Protein AF-A0A7X1NLQ5-F1 (afdb_monomer)

Secondary structure (DSSP, 8-state):
--HHHHHHHHTPEEEEEEEETTEEEEEEE--HHHHHHHHHHHHHHHHHHHHHHHTTTTS-------------------------------------

Solvent-accessible surface area (backbone atoms only — not comparable to full-atom values): 6633 Å² total; per-residue (Å²): 135,64,68,65,61,44,35,45,75,31,57,30,46,78,77,43,84,45,72,61,90,92,46,77,44,74,41,74,49,67,52,71,69,23,52,50,48,27,52,52,52,53,52,53,55,52,55,59,50,52,55,63,61,55,70,65,74,78,78,84,77,91,76,84,76,94,75,78,87,77,78,85,79,91,81,81,86,80,82,88,87,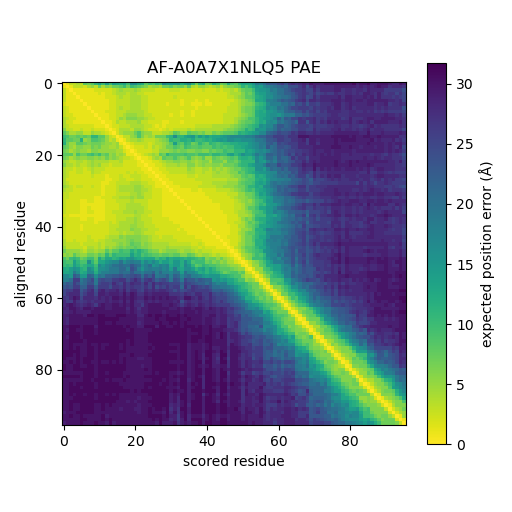89,79,91,79,91,77,89,82,88,79,92,80,77,90,134

Radius of gyration: 29.53 Å; Cα contacts (8 Å, |Δi|>4): 53; chains: 1; bounding box: 57×41×75 Å

Nearest PDB structures (foldseek):
  3vke-assembly4_D  TM=5.806E-01  e=5.974E-01  Homo sapiens
  8y9c-assembly1_A  TM=5.991E-01  e=2.351E+00  synthetic construct
  2dgr-assembly1_A  TM=3.565E-01  e=7.337E-01  Homo sapiens
  8t7h-assembly1_B  TM=2.461E-01  e=9.250E+00  Homo sapiens

Organism: NCBI:txid2654983

Mean predicted aligned error: 18.12 Å

Structure (mmCIF, N/CA/C/O backbone):
data_AF-A0A7X1NLQ5-F1
#
_entry.id   AF-A0A7X1NLQ5-F1
#
loop_
_atom_site.group_PDB
_atom_site.id
_atom_site.type_symbol
_atom_site.label_atom_id
_atom_site.label_alt_id
_atom_site.label_comp_id
_atom_site.label_asym_id
_atom_site.label_entity_id
_atom_site.label_seq_id
_atom_site.pdbx_PDB_ins_code
_atom_site.Cartn_x
_atom_site.Cartn_y
_atom_site.Cartn_z
_atom_site.occupancy
_atom_site.B_iso_or_equiv
_atom_site.auth_seq_id
_atom_site.auth_comp_id
_atom_site.auth_asym_id
_atom_site.auth_atom_id
_atom_site.pdbx_PDB_model_num
ATOM 1 N N . MET A 1 1 ? 7.200 -8.247 8.203 1.00 72.50 1 MET A N 1
ATOM 2 C CA . MET A 1 1 ? 6.072 -7.348 7.891 1.00 72.50 1 MET A CA 1
ATOM 3 C C . MET A 1 1 ? 6.184 -7.007 6.419 1.00 72.50 1 MET A C 1
ATOM 5 O O . MET A 1 1 ? 7.175 -6.386 6.062 1.00 72.50 1 MET A O 1
ATOM 9 N N . ASP A 1 2 ? 5.253 -7.465 5.583 1.00 88.69 2 ASP A N 1
ATOM 10 C CA . ASP A 1 2 ? 5.218 -7.077 4.168 1.00 88.69 2 ASP A CA 1
ATOM 11 C C . ASP A 1 2 ? 4.339 -5.828 4.019 1.00 88.69 2 ASP A C 1
ATOM 13 O O . ASP A 1 2 ? 3.118 -5.880 4.167 1.00 88.69 2 ASP A O 1
ATOM 17 N N . ILE A 1 3 ? 4.981 -4.681 3.801 1.00 92.06 3 ILE A N 1
ATOM 18 C CA . ILE A 1 3 ? 4.307 -3.383 3.711 1.00 92.06 3 ILE A CA 1
ATOM 19 C C . ILE A 1 3 ? 3.426 -3.268 2.458 1.00 92.06 3 ILE A C 1
ATOM 21 O O . ILE A 1 3 ? 2.429 -2.545 2.464 1.00 92.06 3 ILE A O 1
ATOM 25 N N . ILE A 1 4 ? 3.751 -4.009 1.402 1.00 93.12 4 ILE A N 1
ATOM 26 C CA . ILE A 1 4 ? 3.054 -3.950 0.119 1.00 93.12 4 ILE A CA 1
ATOM 27 C C . ILE A 1 4 ? 1.748 -4.729 0.196 1.00 93.12 4 ILE A C 1
ATOM 29 O O . ILE A 1 4 ? 0.703 -4.243 -0.245 1.00 93.12 4 ILE A O 1
ATOM 33 N N . ASP A 1 5 ? 1.763 -5.887 0.848 1.00 93.44 5 ASP A N 1
ATOM 34 C CA . ASP A 1 5 ? 0.537 -6.636 1.111 1.00 93.44 5 ASP A CA 1
ATOM 35 C C . ASP A 1 5 ? -0.414 -5.872 2.039 1.00 93.44 5 ASP A C 1
ATOM 37 O O . ASP A 1 5 ? -1.629 -5.875 1.827 1.00 93.44 5 ASP A O 1
ATOM 41 N N . MET A 1 6 ? 0.118 -5.129 3.014 1.00 95.19 6 MET A N 1
ATOM 42 C CA . MET A 1 6 ? -0.692 -4.246 3.861 1.00 95.19 6 MET A CA 1
ATOM 43 C C . MET A 1 6 ? -1.333 -3.111 3.056 1.00 95.19 6 MET A C 1
ATOM 45 O O . MET A 1 6 ? -2.505 -2.788 3.272 1.00 95.19 6 MET A O 1
ATOM 49 N N . ALA A 1 7 ? -0.599 -2.521 2.109 1.00 95.25 7 ALA A N 1
ATOM 50 C CA . ALA A 1 7 ? -1.141 -1.509 1.208 1.00 95.25 7 ALA A CA 1
ATOM 51 C C . ALA A 1 7 ? -2.299 -2.083 0.373 1.00 95.25 7 ALA A C 1
ATOM 53 O O . ALA A 1 7 ? -3.383 -1.493 0.340 1.00 95.25 7 ALA A O 1
ATOM 54 N N . ARG A 1 8 ? -2.121 -3.281 -0.199 1.00 94.38 8 ARG A N 1
ATOM 55 C CA . ARG A 1 8 ? -3.160 -3.993 -0.963 1.00 94.38 8 ARG A CA 1
ATOM 56 C C . ARG A 1 8 ? -4.394 -4.299 -0.115 1.00 94.38 8 ARG A C 1
ATOM 58 O O . ARG A 1 8 ? -5.509 -3.982 -0.523 1.00 94.38 8 ARG A O 1
ATOM 65 N N . ALA A 1 9 ? -4.211 -4.835 1.091 1.00 95.38 9 ALA A N 1
ATOM 66 C CA . ALA A 1 9 ? -5.306 -5.133 2.018 1.00 95.38 9 ALA A CA 1
ATOM 67 C C . ALA A 1 9 ? -6.083 -3.874 2.456 1.00 95.38 9 ALA A C 1
ATOM 69 O O . ALA A 1 9 ? -7.293 -3.921 2.695 1.00 95.38 9 ALA A O 1
ATOM 70 N N . SER A 1 10 ? -5.402 -2.728 2.516 1.00 96.19 10 SER A N 1
ATOM 71 C CA . SER A 1 10 ? -6.006 -1.432 2.854 1.00 96.19 10 SER A CA 1
ATOM 72 C C . SER A 1 10 ? -6.790 -0.807 1.696 1.00 96.19 10 SER A C 1
ATOM 74 O O . SER A 1 10 ? -7.555 0.137 1.911 1.00 96.19 10 SER A O 1
ATOM 76 N N . GLY A 1 11 ? -6.657 -1.358 0.485 1.00 95.56 11 GLY A N 1
ATOM 77 C CA . GLY A 1 11 ? -7.308 -0.874 -0.732 1.00 95.56 11 GLY A CA 1
ATOM 78 C C . GLY A 1 11 ? -6.449 0.081 -1.563 1.00 95.56 11 GLY A C 1
ATOM 79 O O . GLY A 1 11 ? -6.994 0.818 -2.383 1.00 95.56 11 GLY A O 1
ATOM 80 N N . LEU A 1 12 ? -5.130 0.103 -1.349 1.00 96.19 12 LEU A N 1
ATOM 81 C CA . LEU A 1 12 ? -4.194 0.814 -2.217 1.00 96.19 12 LEU A CA 1
ATOM 82 C C . LEU A 1 12 ? -3.788 -0.079 -3.400 1.00 96.19 12 LEU A C 1
ATOM 84 O O . LEU A 1 12 ? -3.565 -1.280 -3.251 1.00 96.19 12 LEU A O 1
ATOM 88 N N . THR A 1 13 ? -3.668 0.524 -4.579 1.00 95.44 13 THR A N 1
ATOM 89 C CA . THR A 1 13 ? -3.155 -0.115 -5.797 1.00 95.44 13 THR A CA 1
ATOM 90 C C . THR A 1 13 ? -1.664 0.161 -5.923 1.00 95.44 13 THR A C 1
ATOM 92 O O . THR A 1 13 ? -1.242 1.310 -5.830 1.00 95.44 13 THR A O 1
ATOM 95 N N . VAL A 1 14 ? -0.864 -0.877 -6.158 1.00 91.38 14 VAL A N 1
ATOM 96 C CA . VAL A 1 14 ? 0.577 -0.752 -6.426 1.00 91.38 14 VAL A CA 1
ATOM 97 C C . VAL A 1 14 ? 0.756 -0.560 -7.932 1.00 91.38 14 VAL A C 1
ATOM 99 O O . VAL A 1 14 ? 0.326 -1.410 -8.707 1.00 91.38 14 VAL A O 1
ATOM 102 N N . VAL A 1 15 ? 1.314 0.576 -8.345 1.00 86.31 15 VAL A N 1
ATOM 103 C CA . VAL A 1 15 ? 1.346 1.018 -9.754 1.00 86.31 15 VAL A CA 1
ATOM 104 C C . VAL A 1 15 ? 2.712 0.823 -10.387 1.00 86.31 15 VAL A C 1
ATOM 106 O O . VAL A 1 15 ? 2.806 0.383 -11.529 1.00 86.31 15 VAL A O 1
ATOM 109 N N . LEU A 1 16 ? 3.765 1.183 -9.660 1.00 82.62 16 LEU A N 1
ATOM 110 C CA . LEU A 1 16 ? 5.131 1.055 -10.137 1.00 82.62 16 LEU A CA 1
ATOM 111 C C . LEU A 1 16 ? 5.825 -0.007 -9.306 1.00 82.62 16 LEU A C 1
ATOM 113 O O . LEU A 1 16 ? 5.720 0.033 -8.086 1.00 82.62 16 LEU A O 1
ATOM 117 N N . ASP A 1 17 ? 6.531 -0.893 -9.991 1.00 76.62 17 ASP A N 1
ATOM 118 C CA . ASP A 1 17 ? 7.583 -1.733 -9.441 1.00 76.62 17 ASP A CA 1
ATOM 119 C C . ASP A 1 17 ? 8.807 -1.507 -10.334 1.00 76.62 17 ASP A C 1
ATOM 121 O O . ASP A 1 17 ? 8.872 -1.969 -11.475 1.00 76.62 17 ASP A O 1
ATOM 125 N N . GLY A 1 18 ? 9.694 -0.626 -9.883 1.00 85.38 18 GLY A N 1
ATOM 126 C CA . GLY A 1 18 ? 10.883 -0.216 -10.615 1.00 85.38 18 GLY A CA 1
ATOM 127 C C . GLY A 1 18 ? 12.120 -0.56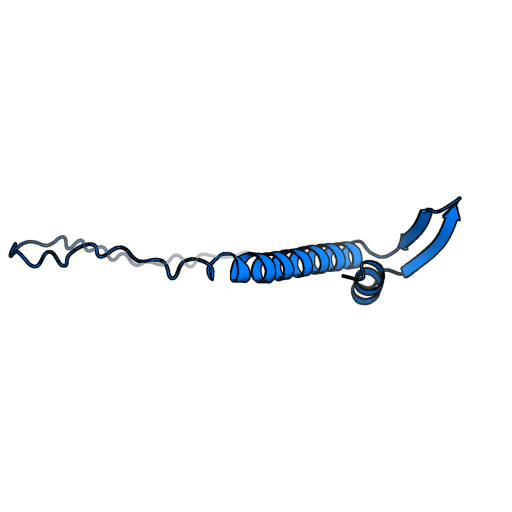1 -9.811 1.00 85.38 18 GLY A C 1
ATOM 128 O O . GLY A 1 18 ? 12.155 -0.338 -8.609 1.00 85.38 18 GLY A O 1
ATOM 129 N N . ARG A 1 19 ? 13.168 -1.061 -10.459 1.00 89.75 19 ARG A N 1
ATOM 130 C CA . ARG A 1 19 ? 14.462 -1.279 -9.808 1.00 89.75 19 ARG A CA 1
ATOM 131 C C . ARG A 1 19 ? 15.512 -0.392 -10.449 1.00 89.75 19 ARG A C 1
ATOM 133 O O . ARG A 1 19 ? 15.710 -0.451 -11.661 1.00 89.75 19 ARG A O 1
ATOM 140 N N . ILE A 1 20 ? 16.176 0.428 -9.641 1.00 90.75 20 ILE A N 1
ATOM 141 C CA . ILE A 1 20 ? 17.304 1.255 -10.078 1.00 90.75 20 ILE A CA 1
ATOM 142 C C . ILE A 1 20 ? 18.521 0.807 -9.275 1.00 90.75 20 ILE A C 1
ATOM 144 O O .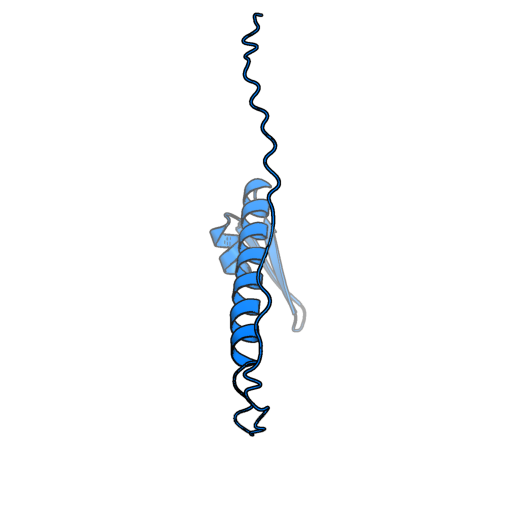 ILE A 1 20 ? 18.579 0.959 -8.057 1.00 90.75 20 ILE A O 1
ATOM 148 N N . GLY A 1 21 ? 19.493 0.208 -9.964 1.00 92.44 21 GLY A N 1
ATOM 149 C CA . GLY A 1 21 ? 20.626 -0.441 -9.307 1.00 92.44 21 GLY A CA 1
ATOM 150 C C . GLY A 1 21 ? 20.165 -1.611 -8.433 1.00 92.44 21 GLY A C 1
ATOM 151 O O . GLY A 1 21 ? 19.595 -2.575 -8.942 1.00 92.44 21 GLY A O 1
ATOM 152 N N . SER A 1 22 ? 20.428 -1.525 -7.127 1.00 90.81 22 SER A N 1
ATOM 153 C CA . SER A 1 22 ? 20.017 -2.515 -6.121 1.00 90.81 22 SER A CA 1
ATOM 154 C C . SER A 1 22 ? 18.736 -2.146 -5.372 1.00 90.81 22 SER A C 1
ATOM 156 O O . SER A 1 22 ? 18.294 -2.924 -4.531 1.00 90.81 22 SER A O 1
ATOM 158 N N . GLU A 1 23 ? 18.178 -0.961 -5.617 1.00 92.31 23 GLU A N 1
ATOM 159 C CA . GLU A 1 23 ? 17.035 -0.453 -4.866 1.00 92.31 23 GLU A CA 1
ATOM 160 C C . GLU A 1 23 ? 15.731 -0.679 -5.631 1.00 92.31 23 GLU A C 1
ATOM 162 O O . GLU A 1 23 ? 15.654 -0.463 -6.844 1.00 92.31 23 GLU A O 1
ATOM 167 N N . GLU A 1 24 ? 14.718 -1.155 -4.909 1.00 90.25 24 GLU A N 1
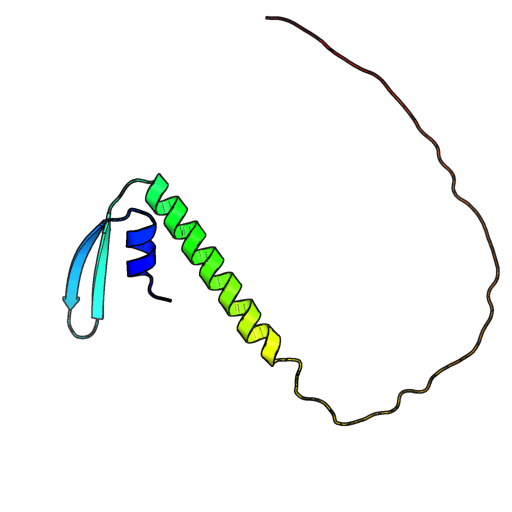ATOM 168 C CA . GLU A 1 24 ? 13.380 -1.408 -5.430 1.00 90.25 24 GLU A CA 1
ATOM 169 C C . GLU A 1 24 ? 12.442 -0.278 -5.010 1.00 90.25 24 GLU A C 1
ATOM 171 O O . GLU A 1 24 ? 12.354 0.093 -3.841 1.00 90.25 24 GLU A O 1
ATOM 176 N N . TYR A 1 25 ? 11.736 0.263 -5.990 1.00 91.12 25 TYR A N 1
ATOM 177 C CA . TYR A 1 25 ? 10.824 1.379 -5.860 1.00 91.12 25 TYR A CA 1
ATOM 178 C C . TYR A 1 25 ? 9.425 0.892 -6.154 1.00 91.12 25 TYR A C 1
ATOM 180 O O . TYR A 1 25 ? 9.125 0.474 -7.274 1.00 91.12 25 TYR A O 1
ATOM 188 N N . GLN A 1 26 ? 8.553 1.037 -5.162 1.00 91.25 26 GLN A N 1
ATOM 189 C CA . GLN A 1 26 ? 7.137 0.793 -5.343 1.00 91.25 26 GLN A CA 1
ATOM 190 C C . GLN A 1 26 ? 6.321 2.052 -5.091 1.00 91.25 26 GLN A C 1
ATOM 192 O O . GLN A 1 26 ? 6.515 2.755 -4.101 1.00 91.25 26 GLN A O 1
ATOM 197 N N . SER A 1 27 ? 5.408 2.354 -6.012 1.00 92.38 27 SER A N 1
ATOM 198 C CA . SER A 1 27 ? 4.457 3.462 -5.862 1.00 92.38 27 SER A CA 1
ATOM 199 C C . SER A 1 27 ? 3.064 2.918 -5.609 1.00 92.38 27 SER A C 1
ATOM 201 O O . SER A 1 27 ? 2.625 2.003 -6.303 1.00 92.38 27 SER A O 1
ATOM 203 N N . VAL A 1 28 ? 2.352 3.514 -4.655 1.00 93.75 28 VAL A N 1
ATOM 204 C CA . VAL A 1 28 ? 0.975 3.146 -4.316 1.00 93.75 28 VAL A CA 1
ATOM 205 C C . VAL A 1 28 ? 0.027 4.315 -4.551 1.00 93.75 28 VAL A C 1
ATOM 207 O O . VAL A 1 28 ? 0.361 5.463 -4.267 1.00 93.75 28 VAL A O 1
ATOM 210 N N . CYS A 1 29 ? -1.167 4.032 -5.062 1.00 94.88 29 CYS A N 1
ATOM 211 C CA . CYS A 1 29 ? -2.226 5.015 -5.260 1.00 94.88 29 CYS A CA 1
ATOM 212 C C . CYS A 1 29 ? -3.559 4.510 -4.693 1.00 94.88 29 CYS A C 1
ATOM 214 O O . CYS A 1 29 ? -3.800 3.309 -4.581 1.00 94.88 29 CYS A O 1
ATOM 216 N N . GL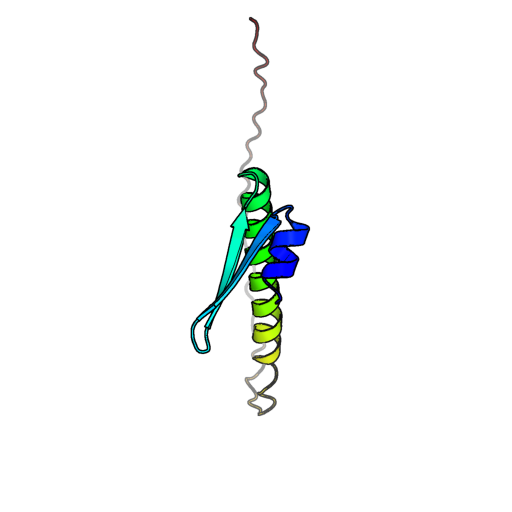Y A 1 30 ? -4.440 5.430 -4.309 1.00 95.12 30 GLY A N 1
ATOM 217 C CA . GLY A 1 30 ? -5.755 5.096 -3.771 1.00 95.12 30 GLY A CA 1
ATOM 218 C C . GLY A 1 30 ? -6.431 6.294 -3.119 1.00 95.12 30 GLY A C 1
ATOM 219 O O . GLY A 1 30 ? -5.958 7.426 -3.222 1.00 95.12 30 GLY A O 1
ATOM 220 N N . SER A 1 31 ? -7.557 6.049 -2.453 1.00 97.38 31 SER A N 1
ATOM 221 C CA . SER A 1 31 ? -8.278 7.091 -1.721 1.00 97.38 31 SER A CA 1
ATOM 222 C C . SER A 1 31 ? -7.578 7.447 -0.405 1.00 97.38 31 SER A C 1
ATOM 224 O O . SER A 1 31 ? -6.850 6.641 0.177 1.00 97.38 31 SER A O 1
ATOM 226 N N . VAL A 1 32 ? -7.864 8.641 0.123 1.00 97.50 32 VAL A N 1
ATOM 227 C CA . VAL A 1 32 ? -7.378 9.062 1.450 1.00 97.50 32 VAL A CA 1
ATOM 228 C C . VAL A 1 32 ? -7.850 8.094 2.541 1.00 97.50 32 VAL A C 1
ATOM 230 O O . VAL A 1 32 ? -7.091 7.764 3.446 1.00 97.50 32 VAL A O 1
ATOM 233 N N . SER A 1 33 ? -9.070 7.563 2.430 1.00 97.88 33 SER A N 1
ATOM 234 C CA . SER A 1 33 ? -9.588 6.554 3.361 1.00 97.88 33 SER A CA 1
ATOM 235 C C . SER A 1 33 ? -8.775 5.254 3.339 1.00 97.88 33 SER A C 1
ATOM 237 O O . SER A 1 33 ? -8.554 4.661 4.392 1.00 97.88 33 SER A O 1
ATOM 239 N N . ALA A 1 34 ? -8.297 4.814 2.169 1.00 97.19 34 ALA A N 1
ATOM 240 C CA . ALA A 1 34 ? -7.411 3.653 2.066 1.00 97.19 34 ALA A CA 1
ATOM 241 C C . ALA A 1 34 ? -6.034 3.932 2.696 1.00 97.19 34 ALA A C 1
ATOM 243 O O . ALA A 1 34 ? -5.495 3.074 3.393 1.00 97.19 34 ALA A O 1
ATOM 244 N N . LEU A 1 35 ? -5.503 5.149 2.526 1.00 96.94 35 LEU A N 1
ATOM 245 C CA . LEU A 1 35 ? -4.257 5.577 3.169 1.00 96.94 35 LEU A CA 1
ATOM 246 C C . LEU A 1 35 ? -4.372 5.597 4.703 1.00 96.94 35 LEU A C 1
ATOM 248 O O . LEU A 1 35 ? -3.453 5.155 5.389 1.00 96.94 35 LEU A O 1
ATOM 252 N N . LEU A 1 36 ? -5.505 6.056 5.244 1.00 97.75 36 LEU A N 1
ATOM 253 C CA . LEU A 1 36 ? -5.765 6.036 6.688 1.00 97.75 36 LEU A CA 1
ATOM 254 C C . LEU A 1 36 ? -5.771 4.602 7.239 1.00 97.75 36 LEU A C 1
ATOM 256 O O . LEU A 1 36 ? -5.058 4.313 8.198 1.00 97.75 36 LEU A O 1
ATOM 260 N N . ARG A 1 37 ? -6.497 3.684 6.586 1.00 97.25 37 ARG A N 1
ATOM 261 C CA . ARG A 1 37 ? -6.533 2.258 6.969 1.00 97.25 37 ARG A CA 1
ATOM 262 C C . ARG A 1 37 ? -5.148 1.614 6.915 1.00 97.25 37 ARG A C 1
ATOM 264 O O . ARG A 1 37 ? -4.792 0.822 7.786 1.00 97.25 37 ARG A O 1
ATOM 271 N N . PHE A 1 38 ? -4.352 1.981 5.915 1.00 96.62 38 PHE A N 1
ATOM 272 C CA . PHE A 1 38 ? -2.974 1.525 5.799 1.00 96.62 38 PHE A CA 1
ATOM 273 C C . PHE A 1 38 ? -2.117 1.999 6.976 1.00 96.62 38 PHE A C 1
ATOM 275 O O . PHE A 1 38 ? -1.461 1.176 7.613 1.00 96.62 38 PHE A O 1
ATOM 282 N N . ALA A 1 39 ? -2.176 3.289 7.319 1.00 96.31 39 ALA A N 1
ATOM 283 C CA . ALA A 1 39 ? -1.439 3.838 8.454 1.00 96.31 39 ALA A CA 1
ATOM 284 C C . ALA A 1 39 ? -1.823 3.153 9.777 1.00 96.31 39 ALA A C 1
ATOM 286 O O . ALA A 1 39 ? -0.945 2.773 10.550 1.00 96.31 39 ALA A O 1
ATOM 287 N N . GLU A 1 40 ? -3.117 2.913 10.011 1.00 96.19 40 GLU A N 1
ATOM 288 C CA . GLU A 1 40 ? -3.589 2.171 11.186 1.00 96.19 40 GLU A CA 1
ATOM 289 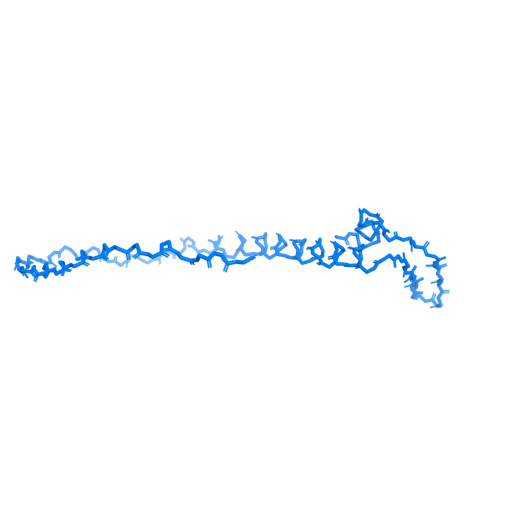C C . GLU A 1 40 ? -3.011 0.753 11.239 1.00 96.19 40 GLU A C 1
ATOM 291 O O . GLU A 1 40 ? -2.493 0.331 12.275 1.00 96.19 40 GLU A O 1
ATOM 296 N N . THR A 1 41 ? -3.049 0.032 10.116 1.00 95.62 41 THR A N 1
ATOM 297 C CA . THR A 1 41 ? -2.534 -1.341 10.028 1.00 95.62 41 THR A CA 1
ATOM 298 C C . THR A 1 41 ? -1.019 -1.378 10.281 1.00 95.62 41 THR A C 1
ATOM 300 O O . THR A 1 41 ? -0.527 -2.262 10.986 1.00 95.62 41 THR A O 1
ATOM 303 N N . VAL A 1 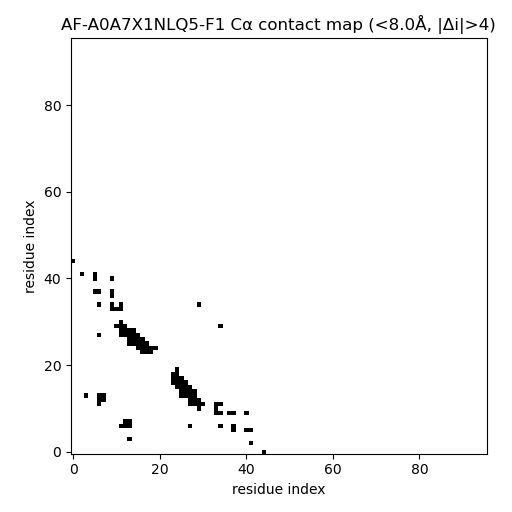42 ? -0.267 -0.398 9.763 1.00 94.88 42 VAL A N 1
ATOM 304 C CA . VAL A 1 42 ? 1.181 -0.240 10.000 1.00 94.88 42 VAL A CA 1
ATOM 305 C C . VAL A 1 42 ? 1.480 -0.009 11.480 1.00 94.88 42 VAL A C 1
ATOM 307 O O . VAL A 1 42 ? 2.315 -0.717 12.047 1.00 94.88 42 VAL A O 1
ATOM 310 N N . CYS A 1 43 ? 0.765 0.911 12.130 1.00 93.81 43 CYS A N 1
ATOM 311 C CA . CYS A 1 43 ? 0.942 1.195 13.553 1.00 93.81 43 CYS A CA 1
ATOM 312 C C . CYS A 1 43 ? 0.626 -0.023 14.435 1.00 93.81 43 CYS A C 1
ATOM 314 O O . CYS A 1 43 ? 1.393 -0.342 15.343 1.00 93.81 43 CYS A O 1
ATOM 316 N N . GLN A 1 44 ? -0.466 -0.741 14.151 1.00 91.62 44 GLN A N 1
ATOM 317 C CA . GLN A 1 44 ? -0.844 -1.950 14.894 1.00 91.62 44 GLN A CA 1
ATOM 318 C C . GLN A 1 44 ? 0.199 -3.064 14.734 1.00 91.62 44 GLN A C 1
ATOM 320 O O . GLN A 1 44 ? 0.602 -3.690 15.714 1.00 91.62 44 GLN A O 1
ATOM 325 N N . SER A 1 45 ? 0.686 -3.286 13.510 1.00 90.19 45 SER A N 1
ATOM 326 C CA . SER A 1 45 ? 1.743 -4.267 13.232 1.00 90.19 45 SER A CA 1
ATOM 327 C C . SER A 1 45 ? 3.039 -3.947 13.985 1.00 90.19 45 SER A C 1
ATOM 329 O O . SER A 1 45 ? 3.666 -4.850 14.542 1.00 90.19 45 SER A O 1
ATOM 331 N N . ALA A 1 46 ? 3.425 -2.669 14.053 1.00 88.81 46 ALA A N 1
ATOM 332 C CA . ALA A 1 46 ? 4.606 -2.233 14.794 1.00 88.81 46 ALA A CA 1
ATOM 333 C C . ALA A 1 46 ? 4.454 -2.447 16.312 1.00 88.81 46 ALA A C 1
ATOM 335 O O . ALA A 1 46 ? 5.362 -2.986 16.947 1.00 88.81 46 ALA A O 1
ATOM 336 N N . ALA A 1 47 ? 3.292 -2.108 16.882 1.00 87.44 47 ALA A N 1
ATOM 337 C CA . ALA A 1 47 ? 3.004 -2.311 18.305 1.00 87.44 47 ALA A CA 1
ATOM 338 C C . ALA A 1 47 ? 3.054 -3.799 18.712 1.00 87.44 47 ALA A C 1
ATOM 340 O O . ALA A 1 47 ? 3.621 -4.159 19.746 1.00 87.44 47 ALA A O 1
ATOM 341 N N . ASN A 1 48 ? 2.549 -4.688 17.854 1.00 84.44 48 ASN A N 1
ATOM 342 C CA . ASN A 1 48 ? 2.589 -6.132 18.099 1.00 84.44 48 ASN A CA 1
ATOM 343 C C . ASN A 1 48 ? 4.023 -6.699 18.102 1.00 84.44 48 ASN A C 1
ATOM 345 O O . ASN A 1 48 ? 4.300 -7.688 18.778 1.00 84.44 48 ASN A O 1
ATOM 349 N N . GLN A 1 49 ? 4.956 -6.083 17.370 1.00 76.25 49 GLN A N 1
ATOM 350 C CA . GLN A 1 49 ? 6.361 -6.508 17.357 1.00 76.25 49 GLN A CA 1
ATOM 351 C C . GLN A 1 49 ? 7.121 -6.067 18.615 1.00 76.25 49 GLN A C 1
ATOM 353 O O . GLN A 1 49 ? 7.982 -6.809 19.102 1.00 76.25 49 GLN A O 1
ATOM 358 N N . SER A 1 50 ? 6.790 -4.901 19.180 1.00 71.06 50 SER A N 1
ATOM 359 C CA . SER A 1 50 ? 7.374 -4.451 20.451 1.00 71.06 50 SER A CA 1
ATOM 360 C C . SER A 1 50 ? 7.016 -5.364 21.629 1.00 71.06 50 SER A C 1
ATOM 362 O O . SER A 1 50 ? 7.859 -5.616 22.491 1.00 71.06 50 SER A O 1
ATOM 364 N N . ASP A 1 51 ? 5.816 -5.947 21.643 1.00 65.06 51 ASP A N 1
ATOM 365 C CA . ASP A 1 51 ? 5.413 -6.870 22.713 1.00 65.06 51 ASP A CA 1
ATOM 366 C C . ASP A 1 51 ? 6.194 -8.192 22.689 1.00 65.06 51 ASP A C 1
ATOM 368 O O . ASP A 1 51 ? 6.512 -8.760 23.738 1.00 65.06 51 ASP A O 1
ATOM 372 N N . LEU A 1 52 ? 6.570 -8.678 21.503 1.00 59.09 52 LEU A N 1
ATOM 373 C CA . LEU A 1 52 ? 7.367 -9.901 21.364 1.00 59.09 52 LEU A CA 1
ATOM 374 C C . LEU A 1 52 ? 8.835 -9.692 21.761 1.00 59.09 52 LEU A C 1
ATOM 376 O O . LEU A 1 52 ? 9.453 -10.593 22.327 1.00 59.09 52 LEU A O 1
ATOM 380 N N . THR A 1 53 ? 9.383 -8.500 21.522 1.00 57.62 53 THR A N 1
ATOM 381 C CA . THR A 1 53 ? 10.756 -8.142 21.924 1.00 57.62 53 THR A CA 1
ATOM 382 C C . THR A 1 53 ? 10.858 -7.775 23.409 1.00 57.62 53 THR A C 1
ATOM 384 O O . THR A 1 53 ? 11.870 -8.060 24.050 1.00 57.62 53 THR A O 1
ATOM 387 N N . SER A 1 54 ? 9.783 -7.248 24.002 1.00 57.94 54 SER A N 1
ATOM 388 C CA . SER A 1 54 ? 9.683 -6.985 25.445 1.00 57.94 54 SER A CA 1
ATOM 389 C C . SER A 1 54 ? 9.618 -8.275 26.280 1.00 57.94 54 SER A C 1
ATOM 391 O O . SER A 1 54 ? 10.284 -8.402 27.313 1.00 57.94 54 SER A O 1
ATOM 393 N N . ARG A 1 55 ? 8.893 -9.298 25.806 1.00 53.34 55 ARG A N 1
ATOM 394 C CA . ARG A 1 55 ? 8.671 -10.552 26.555 1.00 53.34 55 ARG A CA 1
ATOM 395 C C . ARG A 1 55 ? 9.885 -11.481 26.666 1.00 53.34 55 ARG A C 1
ATOM 397 O O . ARG A 1 55 ? 9.823 -12.438 27.432 1.00 53.34 55 ARG A O 1
ATOM 404 N N . CYS A 1 56 ? 10.988 -11.202 25.970 1.00 48.59 56 CYS A N 1
ATOM 405 C CA . CYS A 1 56 ? 12.237 -11.964 26.110 1.00 48.59 56 CYS A CA 1
ATOM 406 C C . CYS A 1 56 ? 13.252 -11.302 27.066 1.00 48.59 56 CYS A C 1
ATOM 408 O O . CYS A 1 56 ? 14.251 -11.911 27.437 1.00 48.59 56 CYS A O 1
ATOM 410 N N . SER A 1 57 ? 12.983 -10.079 27.536 1.00 54.25 57 SER A N 1
ATOM 411 C CA . SER A 1 57 ? 13.916 -9.335 28.400 1.00 54.25 57 SER A CA 1
ATOM 412 C C . SER A 1 57 ? 13.698 -9.559 29.906 1.00 54.25 57 SER A C 1
ATOM 414 O O . SER A 1 57 ? 14.371 -8.940 30.724 1.00 54.25 57 SER A O 1
ATOM 416 N N . THR A 1 58 ? 12.790 -10.457 30.308 1.00 55.06 58 THR A N 1
ATOM 417 C CA . THR A 1 58 ? 12.524 -10.791 31.728 1.00 55.06 58 THR A CA 1
ATOM 418 C C . THR A 1 58 ? 12.872 -12.232 32.119 1.00 55.06 58 THR A C 1
ATOM 420 O O . THR A 1 58 ? 12.524 -12.671 33.211 1.00 55.06 58 THR A O 1
ATOM 423 N N . ALA A 1 59 ? 13.622 -12.961 31.285 1.00 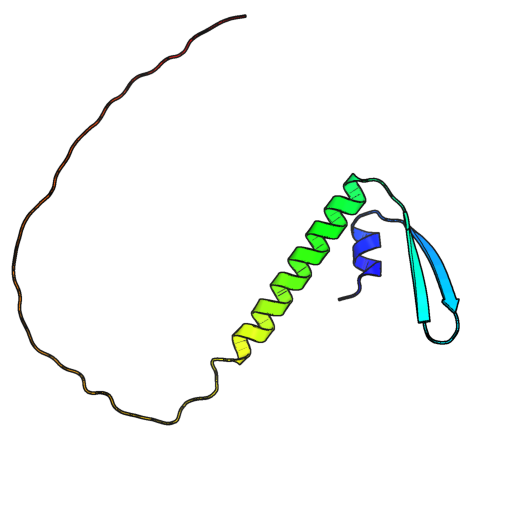55.81 59 ALA A N 1
ATOM 424 C CA . ALA A 1 59 ? 13.983 -14.362 31.531 1.00 55.81 59 ALA A CA 1
ATOM 425 C C . ALA A 1 59 ? 15.499 -14.620 31.671 1.00 55.81 59 ALA A C 1
ATOM 427 O O . ALA A 1 59 ? 15.986 -15.673 31.270 1.00 55.81 59 ALA A O 1
ATOM 428 N N . ALA A 1 60 ? 16.260 -13.694 32.265 1.00 56.31 60 ALA A N 1
ATOM 429 C CA . ALA A 1 60 ? 17.663 -13.943 32.610 1.00 56.31 60 ALA A CA 1
ATOM 430 C C . ALA A 1 60 ? 18.069 -13.302 33.947 1.00 56.31 60 ALA A C 1
ATOM 432 O O . ALA A 1 60 ? 18.906 -12.405 33.991 1.00 56.31 60 ALA A O 1
ATOM 433 N N . ASN A 1 61 ? 17.489 -13.780 35.056 1.00 61.41 61 ASN A N 1
ATOM 434 C CA . ASN A 1 61 ? 18.225 -13.839 36.324 1.00 61.41 61 ASN A CA 1
ATOM 435 C C . ASN A 1 61 ? 17.611 -14.846 37.323 1.00 61.41 61 ASN A C 1
ATOM 437 O O . ASN A 1 61 ? 16.781 -14.466 38.146 1.00 61.41 61 ASN A O 1
ATOM 441 N N . PRO A 1 62 ? 18.023 -16.129 37.316 1.00 56.78 62 PRO A N 1
ATOM 442 C CA . PRO A 1 62 ? 17.798 -17.027 38.447 1.00 56.78 62 PRO A CA 1
ATOM 443 C C . PRO A 1 62 ? 18.951 -16.986 39.473 1.00 56.78 62 PRO A C 1
ATOM 445 O O . PRO A 1 62 ? 19.040 -17.865 40.327 1.00 56.78 62 PRO A O 1
ATOM 448 N N . SER A 1 63 ? 19.852 -15.995 39.419 1.00 58.28 63 SER A N 1
ATOM 449 C CA . SER A 1 63 ? 20.985 -15.920 40.348 1.00 58.28 63 SER A CA 1
ATOM 450 C C . SER A 1 63 ? 20.607 -15.158 41.617 1.00 58.28 63 SER A C 1
ATOM 452 O O . SER A 1 63 ? 20.247 -13.981 41.593 1.00 58.28 63 SER A O 1
ATOM 454 N N . GLY A 1 64 ? 20.615 -15.886 42.729 1.00 57.75 64 GLY A N 1
ATOM 455 C CA . GLY A 1 64 ? 19.957 -15.516 43.968 1.00 57.75 64 GLY A CA 1
ATOM 456 C C . GLY A 1 64 ? 20.472 -14.261 44.666 1.00 57.75 64 GLY A C 1
ATOM 457 O O . GLY A 1 64 ? 21.647 -13.909 44.634 1.00 57.75 64 GLY A O 1
ATOM 458 N N . ARG A 1 65 ? 19.576 -13.667 45.455 1.00 53.81 65 ARG A N 1
ATOM 459 C CA . ARG A 1 65 ? 19.940 -13.111 46.759 1.00 53.81 65 ARG A CA 1
ATOM 460 C C . ARG A 1 65 ? 18.702 -13.036 47.638 1.00 53.81 65 ARG A C 1
ATOM 462 O O . ARG A 1 65 ? 17.811 -12.226 47.396 1.00 53.81 65 ARG A O 1
ATOM 469 N N . MET A 1 66 ? 18.672 -13.873 48.675 1.00 54.19 66 MET A N 1
ATOM 470 C CA . MET A 1 66 ? 17.812 -13.687 49.842 1.00 54.19 66 MET A CA 1
ATOM 471 C C . MET A 1 66 ? 17.771 -12.205 50.228 1.00 54.19 66 MET A C 1
ATOM 473 O O . MET A 1 66 ? 18.798 -11.641 50.615 1.00 54.19 66 MET A O 1
ATOM 477 N N . ARG A 1 67 ? 16.587 -11.593 50.218 1.00 57.84 67 ARG A N 1
ATOM 478 C CA . ARG A 1 67 ? 16.308 -10.449 51.086 1.00 57.84 67 ARG A CA 1
ATOM 479 C C . ARG A 1 67 ? 15.143 -10.820 51.992 1.00 57.84 67 ARG A C 1
ATOM 481 O O . ARG A 1 67 ? 14.037 -11.078 51.542 1.00 57.84 67 ARG A O 1
ATOM 488 N N . ARG A 1 68 ? 15.526 -10.958 53.262 1.00 48.88 68 ARG A N 1
ATOM 489 C CA . ARG A 1 68 ? 14.777 -11.377 54.445 1.00 48.88 68 ARG A CA 1
ATOM 490 C C . ARG A 1 68 ? 13.329 -10.889 54.452 1.00 48.88 68 ARG A C 1
ATOM 492 O O . ARG A 1 68 ? 13.084 -9.696 54.297 1.00 48.88 68 ARG A O 1
ATOM 499 N N . CYS A 1 69 ? 12.421 -11.813 54.763 1.00 42.94 69 CYS A N 1
ATOM 500 C CA . CYS A 1 69 ? 11.153 -11.492 55.400 1.00 42.94 69 CYS A CA 1
ATOM 501 C C . CYS A 1 69 ? 11.444 -10.695 56.676 1.00 42.94 69 CYS A C 1
ATOM 503 O O . CYS A 1 69 ? 12.007 -11.239 57.626 1.00 42.94 69 CYS A O 1
ATOM 505 N N . ALA A 1 70 ? 11.080 -9.418 56.683 1.00 52.59 70 ALA A N 1
ATOM 506 C CA . ALA A 1 70 ? 10.799 -8.706 57.916 1.00 52.59 70 ALA A CA 1
ATOM 507 C C . ALA A 1 70 ? 9.296 -8.860 58.165 1.00 52.59 70 ALA A C 1
ATOM 509 O O . ALA A 1 70 ? 8.464 -8.214 57.532 1.00 52.59 70 ALA A O 1
ATOM 510 N N . ILE A 1 71 ? 8.979 -9.826 59.019 1.00 51.47 71 ILE A N 1
ATOM 511 C CA . ILE A 1 71 ? 7.803 -9.766 59.882 1.00 51.47 71 ILE A CA 1
ATOM 512 C C . ILE A 1 71 ? 8.030 -8.642 60.908 1.00 51.47 71 ILE A C 1
ATOM 514 O O . ILE A 1 71 ? 9.182 -8.340 61.201 1.00 51.47 71 ILE A O 1
ATOM 518 N N . GLU A 1 72 ? 6.940 -8.091 61.451 1.00 47.94 72 GLU A N 1
ATOM 519 C CA . GLU A 1 72 ? 6.836 -6.982 62.431 1.00 47.94 72 GLU A CA 1
ATOM 520 C C . GLU A 1 72 ? 6.575 -5.599 61.792 1.00 47.94 72 GLU A C 1
ATOM 522 O O . GLU A 1 72 ? 7.301 -5.147 60.921 1.00 47.94 72 GLU A O 1
ATOM 527 N N . GLY A 1 73 ? 5.530 -4.852 62.152 1.00 40.41 73 GLY A N 1
ATOM 528 C CA . GLY A 1 73 ? 4.614 -5.004 63.272 1.00 40.41 73 GLY A CA 1
ATOM 529 C C . GLY A 1 73 ? 3.392 -4.091 63.151 1.00 40.41 73 GLY A C 1
ATOM 530 O O . GLY A 1 73 ? 3.212 -3.342 62.193 1.00 40.41 73 GLY A O 1
ATOM 531 N N . ALA A 1 74 ? 2.525 -4.249 64.142 1.00 46.25 74 ALA A N 1
ATOM 532 C CA . ALA A 1 74 ? 1.203 -3.669 64.275 1.00 46.25 74 ALA A CA 1
ATOM 533 C C . ALA A 1 74 ? 1.156 -2.132 64.201 1.00 46.25 74 ALA A C 1
ATOM 535 O O . ALA A 1 74 ? 1.983 -1.432 64.776 1.00 46.25 74 ALA A O 1
ATOM 536 N N . GLY A 1 75 ? 0.089 -1.626 63.583 1.00 47.28 75 GLY A N 1
ATOM 537 C CA . GLY A 1 75 ? -0.308 -0.224 63.622 1.00 47.28 75 GLY A CA 1
ATOM 538 C C . GLY A 1 75 ? -1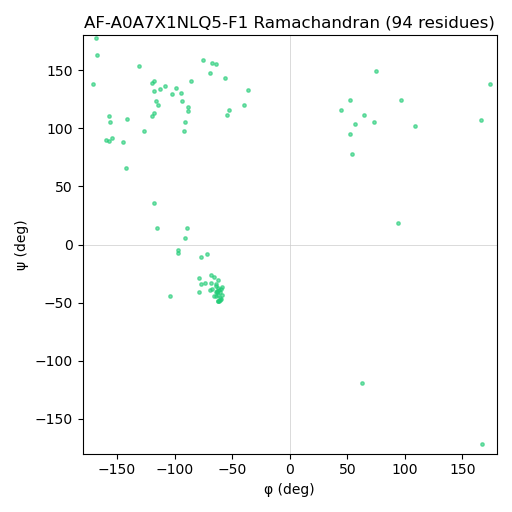.798 -0.098 63.329 1.00 47.28 75 GLY A C 1
ATOM 539 O O . GLY A 1 75 ? -2.224 -0.011 62.184 1.00 47.28 75 GLY A O 1
ATOM 540 N N . THR A 1 76 ? -2.600 -0.164 64.383 1.00 52.66 76 THR A N 1
ATOM 541 C CA . THR A 1 76 ? -4.047 0.055 64.394 1.00 52.66 76 THR A CA 1
ATOM 542 C C . THR A 1 76 ? -4.438 1.512 64.131 1.00 52.66 76 THR A C 1
ATOM 544 O O . THR A 1 76 ? -3.837 2.422 64.699 1.00 52.66 76 THR A O 1
ATOM 547 N N . SER A 1 77 ? -5.601 1.683 63.485 1.00 52.16 77 SER A N 1
ATOM 548 C CA . SER A 1 77 ? -6.480 2.872 63.519 1.00 52.16 77 SER A CA 1
ATOM 549 C C . SER A 1 77 ? -5.988 4.092 62.711 1.00 52.16 77 SER A C 1
ATOM 551 O O . SER A 1 77 ? -4.799 4.312 62.579 1.00 52.16 77 SER A O 1
ATOM 553 N N . ARG A 1 78 ? -6.820 4.964 62.135 1.00 45.31 78 ARG A N 1
ATOM 554 C CA . ARG A 1 78 ? -8.248 5.248 62.312 1.00 45.31 78 ARG A CA 1
ATOM 555 C C . ARG A 1 78 ? -8.715 6.137 61.150 1.00 45.31 78 ARG A C 1
ATOM 557 O O . ARG A 1 78 ? -7.917 6.869 60.586 1.00 45.31 78 ARG A O 1
ATOM 564 N N . ALA A 1 79 ? -10.037 6.183 60.992 1.00 45.59 79 ALA A N 1
ATOM 565 C CA . ALA A 1 79 ? -10.824 7.320 60.501 1.00 45.59 79 ALA A CA 1
ATOM 566 C C . ALA A 1 79 ? -10.730 7.620 58.993 1.00 45.59 79 ALA A C 1
ATOM 568 O O . ALA A 1 79 ? -9.718 8.058 58.473 1.00 45.59 79 ALA A O 1
ATOM 569 N N . ARG A 1 80 ? -11.786 7.274 58.246 1.00 52.38 80 ARG A N 1
ATOM 570 C CA . ARG A 1 80 ? -12.941 8.153 57.960 1.00 52.38 80 ARG A CA 1
ATOM 571 C C . ARG A 1 80 ? -12.505 9.365 57.148 1.00 52.38 80 ARG A C 1
ATOM 573 O O . ARG A 1 80 ? -11.913 10.260 57.718 1.00 52.38 80 ARG A O 1
ATOM 580 N N . ASN A 1 81 ? -12.943 9.418 55.894 1.00 53.03 81 ASN A N 1
ATOM 581 C CA . ASN A 1 81 ? -13.566 10.615 55.346 1.00 53.03 81 ASN A CA 1
ATOM 582 C C . ASN A 1 81 ? -14.721 10.169 54.451 1.00 53.03 81 ASN A C 1
ATOM 584 O O . ASN A 1 81 ? -14.532 9.569 53.398 1.00 53.03 81 ASN A O 1
ATOM 588 N N . ALA A 1 82 ? -15.925 10.410 54.962 1.00 48.53 82 ALA A N 1
ATOM 589 C CA . ALA A 1 82 ? -17.158 10.411 54.211 1.00 48.53 82 ALA A CA 1
ATOM 590 C C . ALA A 1 82 ? -17.423 11.853 53.769 1.00 48.53 82 ALA A C 1
ATOM 592 O O . ALA A 1 82 ? -17.526 12.744 54.608 1.00 48.53 82 ALA A O 1
ATOM 593 N N . SER A 1 83 ? -17.573 12.054 52.469 1.00 55.94 83 SER A N 1
ATOM 594 C CA . SER A 1 83 ? -18.249 13.204 51.864 1.00 55.94 83 SER A CA 1
ATOM 595 C C . SER A 1 83 ? -18.737 12.711 50.498 1.00 55.94 83 SER A C 1
ATOM 597 O O . SER A 1 83 ? -17.951 12.504 49.586 1.00 55.94 83 SER A O 1
ATOM 599 N N . ALA A 1 84 ? -19.959 12.192 50.362 1.00 46.47 84 ALA A N 1
ATOM 600 C CA . ALA A 1 84 ? -21.239 12.894 50.457 1.00 46.47 84 ALA A CA 1
ATOM 601 C C . ALA A 1 84 ? -21.296 14.126 49.540 1.00 46.47 84 ALA A C 1
ATOM 603 O O . ALA A 1 84 ? -20.850 15.197 49.933 1.00 46.47 84 ALA A O 1
ATOM 604 N N . GLN A 1 85 ? -21.854 13.919 48.340 1.00 59.00 85 GLN A N 1
ATOM 605 C CA . GLN A 1 85 ? -22.685 14.811 47.499 1.00 59.00 85 GLN A CA 1
ATOM 606 C C . GLN A 1 85 ? -22.717 14.138 46.111 1.00 59.00 85 GLN A C 1
ATOM 608 O O . GLN A 1 85 ? -21.684 14.033 45.470 1.00 59.00 85 GLN A O 1
ATOM 613 N N . ARG A 1 86 ? -23.773 13.505 45.586 1.00 48.38 86 ARG A N 1
ATOM 614 C CA . ARG A 1 86 ? -25.237 13.677 45.648 1.00 48.38 86 ARG A CA 1
ATOM 615 C C . ARG A 1 86 ? -25.713 15.078 45.271 1.00 48.38 86 ARG A C 1
ATOM 617 O O . ARG A 1 86 ? -26.102 15.820 46.155 1.00 48.38 86 ARG A O 1
ATOM 624 N N . MET A 1 87 ? -25.744 15.352 43.966 1.00 51.88 87 MET A N 1
ATOM 625 C CA . MET A 1 87 ? -26.702 16.205 43.234 1.00 51.88 87 MET A CA 1
ATOM 626 C C . MET A 1 87 ? -26.650 15.689 41.778 1.00 51.88 87 MET A C 1
ATOM 628 O O . MET A 1 87 ? -25.584 15.717 41.183 1.00 51.88 87 MET A O 1
ATOM 632 N N . SER A 1 88 ? -27.603 14.947 41.211 1.00 52.19 88 SER A N 1
ATOM 633 C CA . SER A 1 88 ? -29.003 15.254 40.892 1.00 52.19 88 SER A CA 1
ATOM 634 C C . SER A 1 88 ? -29.204 16.531 40.075 1.00 52.19 88 SER A C 1
ATOM 636 O O . SER A 1 88 ? -28.920 17.619 40.568 1.00 52.19 88 SER A O 1
ATOM 638 N N . ARG A 1 89 ? -29.889 16.321 38.938 1.00 57.62 89 ARG A N 1
ATOM 639 C CA . ARG A 1 89 ? -30.698 17.225 38.095 1.00 57.62 89 ARG A CA 1
ATOM 640 C C . ARG A 1 89 ? -30.037 17.565 36.760 1.00 57.62 89 ARG A C 1
ATOM 642 O O . ARG A 1 89 ? -29.007 18.219 36.710 1.00 57.62 89 ARG A O 1
ATOM 649 N N . ASP A 1 90 ? -30.493 16.924 35.687 1.00 52.12 90 ASP A N 1
ATOM 650 C CA . ASP A 1 90 ? -31.658 17.354 34.889 1.00 52.12 90 ASP A CA 1
ATOM 651 C C . ASP A 1 90 ? -31.492 18.777 34.368 1.00 52.12 90 ASP A C 1
ATOM 653 O O . ASP A 1 90 ? -31.726 19.736 35.094 1.00 52.12 90 ASP A O 1
ATOM 657 N N . THR A 1 91 ? -31.167 18.889 33.082 1.00 61.22 91 THR A N 1
ATOM 658 C CA . THR A 1 91 ? -31.806 19.861 32.189 1.00 61.22 91 THR A CA 1
ATOM 659 C C . THR A 1 91 ? -31.920 19.236 30.802 1.00 61.22 91 THR A C 1
ATOM 661 O O . THR A 1 91 ? -31.059 19.350 29.937 1.00 61.22 91 THR A O 1
ATOM 664 N N . GLN A 1 92 ? -33.033 18.534 30.609 1.00 57.38 92 GLN A N 1
ATOM 665 C CA . GLN A 1 92 ? -33.756 18.558 29.345 1.00 57.38 92 GLN A CA 1
ATOM 666 C C . GLN A 1 92 ? -34.034 20.021 28.973 1.00 57.38 92 GLN A C 1
ATOM 668 O O . GLN A 1 92 ? -34.769 20.696 29.691 1.00 57.38 92 GLN A O 1
ATOM 673 N N . GLN A 1 93 ? -33.470 20.516 27.875 1.00 58.28 93 GLN A N 1
ATOM 674 C CA . GLN A 1 93 ? -33.974 21.699 27.176 1.00 58.28 93 GLN A CA 1
ATOM 675 C C . GLN A 1 93 ? -33.230 21.831 25.844 1.00 58.28 93 GLN A C 1
ATOM 677 O O . GLN A 1 93 ? -32.017 21.698 25.815 1.00 58.28 93 GLN A O 1
ATOM 682 N N . SER A 1 94 ? -33.809 22.162 24.701 1.00 52.62 94 SER A N 1
ATOM 683 C CA . SER A 1 94 ? -35.172 22.265 24.188 1.00 52.62 94 SER A CA 1
ATOM 684 C C . SER A 1 94 ? -34.962 22.863 22.791 1.00 52.62 94 SER A C 1
ATOM 686 O O . SER A 1 94 ? -34.156 23.778 22.654 1.00 52.62 94 SER A O 1
ATOM 688 N N . VAL A 1 95 ? -35.695 22.362 21.799 1.00 61.56 95 VAL A N 1
ATOM 689 C CA . VAL A 1 95 ? -36.154 23.060 20.580 1.00 61.56 95 VAL A CA 1
ATOM 690 C C . VAL A 1 95 ? -35.168 23.953 19.798 1.00 61.56 95 VAL A C 1
ATOM 692 O O . VAL A 1 95 ? -34.837 25.069 20.199 1.00 61.56 95 VAL A O 1
ATOM 695 N N . LYS A 1 96 ? -34.875 23.546 18.560 1.00 55.16 96 LYS A N 1
ATOM 696 C CA . LYS A 1 96 ? -35.465 24.142 17.346 1.00 55.16 96 LYS A CA 1
ATOM 697 C C . LYS A 1 96 ? -35.251 23.224 16.149 1.00 55.16 96 LYS A C 1
ATOM 699 O O . LYS A 1 96 ? -34.142 22.664 16.043 1.00 55.16 96 LYS A O 1
#

Sequence (96 aa):
MDIIDMARASGLTVVLDGRIGSEEYQSVCGSVSALLRFAETVCQSAANQSDLTSRCSTAANPSGRMRRCAIEGAGTSRARNASAQRMSRDTQQSVK

Foldseek 3Di:
DPLVVLLVVLPWDWDDFDDDPNDTDIDTDDDPSSVVSSVVVVVVVVVVVVVVVVVVPPPPDPDDDDDDDDDDDDDDDDDDDDDDDDDDDDDDDDDD

pLDDT: mean 73.29, std 19.87, range [40.41, 97.88]